Protein AF-A0A2G8SF67-F1 (afdb_monomer_lite)

Foldseek 3Di:
DDDDDDDDDDDPPPPDDDDPPPPPVPCLLDQDPVLVVLLVLCCPQEHLDDDPVRLVVSLVVSCVDPPSVVPDSVSSVVVSVVVVVVVVVVVVVVVVCVVPPPDPPPPPDDDDDDDDDDDDDDDDDDDDDDDDDDDDDDDPPPPDPPPPPPPPRDHDPVSVVVVSVVVVVVVVVVVVVVVVVD

pLDDT: mean 71.41, std 18.21, range [39.31, 96.56]

Sequence (182 aa):
MGHTSKTTRSASRKAGNGDAHSKTVSQAGFLPKEAYTILRTYCTQVTRHPSKAQFQELVGTIRRIPGCEGCQTKKLRAYFKERRKTEARARMAAEIKAKNRPKPVDIIGVAPTLPSSSQLSTLPAKPHPQSSQSPPLPTLRLHDPSPSRSNGVPTTFVDLSKWLKEVNARFTADLAYLEGLR

Structure (mmCIF, N/CA/C/O backbone):
data_AF-A0A2G8SF67-F1
#
_entry.id   AF-A0A2G8SF67-F1
#
loop_
_atom_site.group_PDB
_atom_site.id
_atom_site.type_symbol
_atom_site.label_atom_id
_atom_site.label_alt_id
_atom_site.label_comp_id
_atom_site.label_asym_id
_atom_site.label_entity_id
_atom_site.label_seq_id
_atom_site.pdbx_PDB_ins_code
_atom_site.Cartn_x
_atom_site.Cartn_y
_atom_site.Cartn_z
_atom_site.occupancy
_atom_site.B_iso_or_equiv
_atom_site.auth_seq_id
_atom_site.auth_comp_id
_atom_site.auth_asym_id
_atom_site.auth_atom_id
_atom_site.pdbx_PDB_model_num
ATOM 1 N N . MET A 1 1 ? 59.292 31.053 -8.915 1.00 42.62 1 MET A N 1
ATOM 2 C CA . MET A 1 1 ? 59.067 30.803 -7.474 1.00 42.62 1 MET A CA 1
ATOM 3 C C . MET A 1 1 ? 57.587 30.507 -7.284 1.00 42.62 1 MET A C 1
ATOM 5 O O . MET A 1 1 ? 56.784 31.410 -7.450 1.00 42.62 1 MET A O 1
ATOM 9 N N . GLY A 1 2 ? 57.212 29.240 -7.087 1.00 54.97 2 GLY A N 1
ATOM 10 C CA . GLY A 1 2 ? 55.812 28.810 -6.988 1.00 54.97 2 GLY A CA 1
ATOM 11 C C . GLY A 1 2 ? 55.582 28.097 -5.664 1.00 54.97 2 GLY A C 1
ATOM 12 O O . GLY A 1 2 ? 56.145 27.031 -5.435 1.00 54.97 2 GLY A O 1
ATOM 13 N N . HIS A 1 3 ? 54.798 28.705 -4.779 1.00 49.09 3 HIS A N 1
ATOM 14 C CA . HIS A 1 3 ? 54.491 28.152 -3.466 1.00 49.09 3 HIS A CA 1
ATOM 15 C C . HIS A 1 3 ? 53.310 27.181 -3.588 1.00 49.09 3 HIS A C 1
ATOM 17 O O . HIS A 1 3 ? 52.188 27.587 -3.881 1.00 49.09 3 HIS A O 1
ATOM 23 N N . THR A 1 4 ? 53.554 25.888 -3.369 1.00 63.44 4 THR A N 1
ATOM 24 C CA . THR A 1 4 ? 52.502 24.870 -3.248 1.00 63.44 4 THR A CA 1
ATOM 25 C C . THR A 1 4 ? 52.055 24.769 -1.791 1.00 63.44 4 THR A C 1
ATOM 27 O O . THR A 1 4 ? 52.784 24.241 -0.948 1.00 63.44 4 THR A O 1
ATOM 30 N N . SER A 1 5 ? 50.855 25.258 -1.485 1.00 66.25 5 SER A N 1
ATOM 31 C CA . SER A 1 5 ? 50.249 25.146 -0.155 1.00 66.25 5 SER A CA 1
ATOM 32 C C . SER A 1 5 ? 49.805 23.707 0.120 1.00 66.25 5 SER A C 1
ATOM 34 O O . SER A 1 5 ? 48.878 23.190 -0.501 1.00 66.25 5 SER A O 1
ATOM 36 N N . LYS A 1 6 ? 50.479 23.049 1.067 1.00 55.66 6 LYS A N 1
ATOM 37 C CA . LYS A 1 6 ? 50.125 21.727 1.604 1.00 55.66 6 LYS A CA 1
ATOM 38 C C . LYS A 1 6 ? 49.065 21.897 2.701 1.00 55.66 6 LYS A C 1
ATOM 40 O O . LYS A 1 6 ? 49.368 22.403 3.775 1.00 55.66 6 LYS A O 1
ATOM 45 N N . THR A 1 7 ? 47.835 21.448 2.453 1.00 60.44 7 THR A N 1
ATOM 46 C CA . THR A 1 7 ? 46.770 21.363 3.468 1.00 60.44 7 THR A CA 1
ATOM 47 C C . THR A 1 7 ? 46.775 19.975 4.110 1.00 60.44 7 THR A C 1
ATOM 49 O O . THR A 1 7 ? 46.308 18.999 3.526 1.00 60.44 7 THR A O 1
ATOM 52 N N . THR A 1 8 ? 47.294 19.875 5.330 1.00 63.84 8 THR A N 1
ATOM 53 C CA . THR A 1 8 ? 47.204 18.688 6.187 1.00 63.84 8 THR A CA 1
ATOM 54 C C . THR A 1 8 ? 45.856 18.677 6.916 1.00 63.84 8 THR A C 1
ATOM 56 O O . THR A 1 8 ? 45.596 19.492 7.796 1.00 63.84 8 THR A O 1
ATOM 59 N N . ARG A 1 9 ? 44.955 17.750 6.556 1.00 56.00 9 ARG A N 1
ATOM 60 C CA . ARG A 1 9 ? 43.719 17.498 7.321 1.00 56.00 9 ARG A CA 1
ATOM 61 C C . ARG A 1 9 ? 44.023 16.515 8.451 1.00 56.00 9 ARG A C 1
ATOM 63 O O . ARG A 1 9 ? 44.113 15.312 8.224 1.00 56.00 9 ARG A O 1
ATOM 70 N N . SER A 1 10 ? 44.169 17.041 9.664 1.00 63.94 10 SER A N 1
ATOM 71 C CA . SER A 1 10 ? 44.267 16.260 10.899 1.00 63.94 10 SER A CA 1
ATOM 72 C C . SER A 1 10 ? 42.986 15.461 11.144 1.00 63.94 10 SER A C 1
ATOM 74 O O . SER A 1 10 ? 41.908 16.019 11.351 1.00 63.94 10 SER A O 1
ATOM 76 N N . ALA A 1 11 ? 43.108 14.135 11.133 1.00 54.06 11 ALA A N 1
ATOM 77 C CA . ALA A 1 11 ? 42.056 13.212 11.532 1.00 54.06 11 ALA A CA 1
ATOM 78 C C . ALA A 1 11 ? 42.006 13.125 13.066 1.00 54.06 11 ALA A C 1
ATOM 80 O O . ALA A 1 11 ? 42.713 12.329 13.680 1.00 54.06 11 ALA A O 1
ATOM 81 N N . SER A 1 12 ? 41.163 13.948 13.692 1.00 65.62 12 SER A N 1
ATOM 82 C CA . SER A 1 12 ? 40.839 13.828 15.116 1.00 65.62 12 SER A CA 1
ATOM 83 C C . SER A 1 12 ? 39.859 12.668 15.312 1.00 65.62 12 SER A C 1
ATOM 85 O O . SER A 1 12 ? 38.657 12.788 15.071 1.00 65.62 12 SER A O 1
ATOM 87 N N . ARG A 1 13 ? 40.383 11.500 15.695 1.00 58.25 13 ARG A N 1
ATOM 88 C CA . ARG A 1 13 ? 39.574 10.357 16.132 1.00 58.25 13 ARG A CA 1
ATOM 89 C C . ARG A 1 13 ? 39.201 10.575 17.595 1.00 58.25 13 ARG A C 1
ATOM 91 O O . ARG A 1 13 ? 39.964 10.244 18.495 1.00 58.25 13 ARG A O 1
ATOM 98 N N . LYS A 1 14 ? 38.026 11.158 17.825 1.00 59.97 14 LYS A N 1
ATOM 99 C CA . LYS A 1 14 ? 37.421 11.252 19.155 1.00 59.97 14 LYS A CA 1
ATOM 100 C C . LYS A 1 14 ? 36.887 9.871 19.542 1.00 59.97 14 LYS A C 1
ATOM 102 O O . LYS A 1 14 ? 35.827 9.462 19.074 1.00 59.97 14 LYS A O 1
ATOM 107 N N . ALA A 1 15 ? 37.656 9.147 20.352 1.00 58.25 15 ALA A N 1
ATOM 108 C CA . ALA A 1 15 ? 37.200 7.958 21.060 1.00 58.25 15 ALA A CA 1
ATOM 109 C C . ALA A 1 15 ? 36.132 8.397 22.074 1.00 58.25 15 ALA A C 1
ATOM 111 O O . ALA A 1 15 ? 36.432 9.044 23.075 1.00 58.25 15 ALA A O 1
ATOM 112 N N . GLY A 1 16 ? 34.868 8.148 21.736 1.00 48.38 16 GLY A N 1
ATOM 113 C CA . GLY A 1 16 ? 33.720 8.418 22.589 1.00 48.38 16 GLY A CA 1
ATOM 114 C C . GLY A 1 16 ? 33.398 7.187 23.421 1.00 48.38 16 GLY A C 1
ATOM 115 O O . GLY A 1 16 ? 33.058 6.147 22.863 1.00 48.38 16 GLY A O 1
ATOM 116 N N . ASN A 1 17 ? 33.545 7.363 24.731 1.00 45.62 17 ASN A N 1
ATOM 117 C CA . ASN A 1 17 ? 33.181 6.479 25.830 1.00 45.62 17 ASN A CA 1
ATOM 118 C C . ASN A 1 17 ? 31.916 5.651 25.588 1.00 45.62 17 ASN A C 1
ATOM 120 O O . ASN A 1 17 ? 30.889 6.163 25.138 1.00 45.62 17 ASN A O 1
ATOM 124 N N . GLY A 1 18 ? 32.005 4.382 25.983 1.00 51.81 18 GLY A N 1
ATOM 125 C CA . GLY A 1 18 ? 30.862 3.520 26.201 1.00 51.81 18 GLY A CA 1
ATOM 126 C C . GLY A 1 18 ? 29.983 4.076 27.312 1.00 51.81 18 GLY A C 1
ATOM 127 O O . GLY A 1 18 ? 30.390 4.148 28.464 1.00 51.81 18 GLY A O 1
ATOM 128 N N . ASP A 1 19 ? 28.762 4.419 26.940 1.00 41.62 19 ASP A N 1
ATOM 129 C CA . ASP A 1 19 ? 27.653 4.526 27.866 1.00 41.62 19 ASP A CA 1
ATOM 130 C C . ASP A 1 19 ? 26.588 3.571 27.340 1.00 41.62 19 ASP A C 1
ATOM 132 O O . ASP A 1 19 ? 25.909 3.837 26.341 1.00 41.62 19 ASP A O 1
ATOM 136 N N . ALA A 1 20 ? 26.515 2.397 27.967 1.00 53.41 20 ALA A N 1
ATOM 137 C CA . ALA A 1 20 ? 25.493 1.389 27.738 1.00 53.41 20 ALA A CA 1
ATOM 138 C C . ALA A 1 20 ? 24.160 1.899 28.299 1.00 53.41 20 ALA A C 1
ATOM 140 O O . ALA A 1 20 ? 23.577 1.342 29.222 1.00 53.41 20 ALA A O 1
ATOM 141 N N . HIS A 1 21 ? 23.661 2.985 27.718 1.00 47.78 21 HIS A N 1
ATOM 142 C CA . HIS A 1 21 ? 22.260 3.319 27.803 1.00 47.78 21 HIS A CA 1
ATOM 143 C C . HIS A 1 21 ? 21.535 2.252 26.994 1.00 47.78 21 HIS A C 1
ATOM 145 O O . HIS A 1 21 ? 21.421 2.345 25.766 1.00 47.78 21 HIS A O 1
ATOM 151 N N . SER A 1 22 ? 21.056 1.226 27.696 1.00 47.53 22 SER A N 1
ATOM 152 C CA . SER A 1 22 ? 19.908 0.428 27.290 1.00 47.53 22 SER A CA 1
ATOM 153 C C . SER A 1 22 ? 18.772 1.404 27.021 1.00 47.53 22 SER A C 1
ATOM 155 O O . SER A 1 22 ? 17.949 1.688 27.886 1.00 47.53 22 SER A O 1
ATOM 157 N N . LYS A 1 23 ? 18.770 1.983 25.815 1.00 51.81 23 LYS A N 1
ATOM 158 C CA . LYS A 1 23 ? 17.620 2.655 25.241 1.00 51.81 23 LYS A CA 1
ATOM 159 C C . LYS A 1 23 ? 16.552 1.585 25.262 1.00 51.81 23 LYS A C 1
ATOM 161 O O . LYS A 1 23 ? 16.547 0.703 24.407 1.00 51.81 23 LYS A O 1
ATOM 166 N N . THR A 1 24 ? 15.688 1.641 26.267 1.00 46.25 24 THR A N 1
ATOM 167 C CA . THR A 1 24 ? 14.325 1.154 26.179 1.00 46.25 24 THR A CA 1
ATOM 168 C C . THR A 1 24 ? 13.816 1.715 24.867 1.00 46.25 24 THR A C 1
ATOM 170 O O . THR A 1 24 ? 13.508 2.900 24.755 1.00 46.25 24 THR A O 1
ATOM 173 N N . VAL A 1 25 ? 13.901 0.890 23.819 1.00 51.84 25 VAL A N 1
ATOM 174 C CA . VAL A 1 25 ? 13.415 1.196 22.483 1.00 51.84 25 VAL A CA 1
ATOM 175 C C . VAL A 1 25 ? 11.938 1.404 22.703 1.00 51.84 25 VAL A C 1
ATOM 177 O O . VAL A 1 25 ? 11.175 0.446 22.800 1.00 51.84 25 VAL A O 1
ATOM 180 N N . SER A 1 26 ? 11.556 2.658 22.921 1.00 46.88 26 SER A N 1
ATOM 181 C CA . SER A 1 26 ? 10.184 3.020 23.182 1.00 46.88 26 SER A CA 1
ATOM 182 C C . SER A 1 26 ? 9.416 2.497 21.978 1.00 46.88 26 SER A C 1
ATOM 184 O O . SER A 1 26 ? 9.645 2.936 20.846 1.00 46.88 26 SER A O 1
ATOM 186 N N . GLN A 1 27 ? 8.550 1.507 22.204 1.00 53.72 27 GLN A N 1
ATOM 187 C CA . GLN A 1 27 ? 7.745 0.859 21.164 1.00 53.72 27 GLN A CA 1
ATOM 188 C C . GLN A 1 27 ? 6.930 1.864 20.327 1.00 53.72 27 GLN A C 1
ATOM 190 O O . GLN A 1 27 ? 6.468 1.518 19.247 1.00 53.72 27 GLN A O 1
ATOM 195 N N . ALA A 1 28 ? 6.855 3.131 20.753 1.00 56.06 28 ALA A N 1
ATOM 196 C CA . ALA A 1 28 ? 6.335 4.303 20.044 1.00 56.06 28 ALA A CA 1
ATOM 197 C C . ALA A 1 28 ? 6.824 4.487 18.582 1.00 56.06 28 ALA A C 1
ATOM 199 O O . ALA A 1 28 ? 6.257 5.280 17.813 1.00 56.06 28 ALA A O 1
ATOM 200 N N . GLY A 1 29 ? 7.877 3.778 18.167 1.00 69.06 29 GLY A N 1
ATOM 201 C CA . GLY A 1 29 ? 8.361 3.768 16.787 1.00 69.06 29 GLY A CA 1
ATOM 202 C C . GLY A 1 29 ? 7.638 2.796 15.847 1.00 69.06 29 GLY A C 1
ATOM 203 O O . GLY A 1 29 ? 7.518 3.098 14.657 1.00 69.06 29 GLY A O 1
ATOM 204 N N . PHE A 1 30 ? 7.154 1.658 16.348 1.00 81.50 30 PHE A N 1
ATOM 205 C CA . PHE A 1 30 ? 6.701 0.553 15.506 1.00 81.50 30 PHE A CA 1
ATOM 206 C C . PHE A 1 30 ? 5.186 0.567 15.330 1.00 81.50 30 PHE A C 1
ATOM 208 O O . PHE A 1 30 ? 4.434 0.668 16.290 1.00 81.50 30 PHE A O 1
ATOM 215 N N . LEU A 1 31 ? 4.739 0.468 14.076 1.00 87.75 31 LEU A N 1
ATOM 216 C CA . LEU A 1 31 ? 3.330 0.232 13.791 1.00 87.75 31 LEU A CA 1
ATOM 217 C C . LEU A 1 31 ? 2.965 -1.220 14.169 1.00 87.75 31 LEU A C 1
ATOM 219 O O . LEU A 1 31 ? 3.788 -2.120 13.980 1.00 87.75 31 LEU A O 1
ATOM 223 N N . PRO A 1 32 ? 1.742 -1.481 14.650 1.00 90.69 32 PRO A N 1
ATOM 224 C CA . PRO A 1 32 ? 1.190 -2.820 14.791 1.00 90.69 32 PRO A CA 1
ATOM 225 C C . PRO A 1 32 ? 1.248 -3.607 13.477 1.00 90.69 32 PRO A C 1
ATOM 227 O O . PRO A 1 32 ? 1.235 -3.051 12.372 1.00 90.69 32 PRO A O 1
ATOM 230 N N . LYS A 1 33 ? 1.262 -4.937 13.596 1.00 92.19 33 LYS A N 1
ATOM 231 C CA . LYS A 1 33 ? 1.303 -5.867 12.455 1.00 92.19 33 LYS A CA 1
ATOM 232 C C . LYS A 1 33 ? 0.152 -5.635 11.465 1.00 92.19 33 LYS A C 1
ATOM 234 O O . LYS A 1 33 ? 0.349 -5.741 10.253 1.00 92.19 33 LYS A O 1
ATOM 239 N N . GLU A 1 34 ? -1.025 -5.278 11.964 1.00 92.25 34 GLU A N 1
ATOM 240 C CA . GLU A 1 34 ? -2.210 -4.988 11.150 1.00 92.25 34 GLU A CA 1
ATOM 241 C C . GLU A 1 34 ? -1.996 -3.778 10.239 1.00 92.25 34 GLU A C 1
ATOM 243 O O . GLU A 1 34 ? -2.204 -3.863 9.028 1.00 92.25 34 GLU A O 1
ATOM 248 N N . ALA A 1 35 ? -1.456 -2.685 10.781 1.00 95.12 35 ALA A N 1
ATOM 249 C CA . ALA A 1 35 ? -1.133 -1.495 10.002 1.00 95.12 35 ALA A CA 1
ATOM 250 C C . ALA A 1 35 ? -0.116 -1.808 8.892 1.00 95.12 35 ALA A C 1
ATOM 252 O O . ALA A 1 35 ? -0.279 -1.369 7.753 1.00 95.12 35 ALA A O 1
ATOM 253 N N . TYR A 1 36 ? 0.901 -2.629 9.179 1.00 94.44 36 TYR A N 1
ATOM 254 C CA . TYR A 1 36 ? 1.835 -3.090 8.148 1.00 94.44 36 TYR A CA 1
ATOM 255 C C . TYR A 1 36 ? 1.179 -3.968 7.082 1.00 94.44 36 TYR A C 1
ATOM 257 O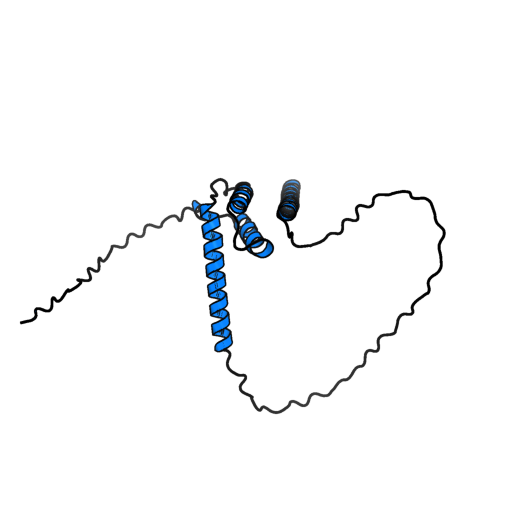 O . TYR A 1 36 ? 1.592 -3.916 5.922 1.00 94.44 36 TYR A O 1
ATOM 265 N N . THR A 1 37 ? 0.167 -4.752 7.450 1.00 94.81 37 THR A N 1
ATOM 266 C CA . THR A 1 37 ? -0.593 -5.584 6.511 1.00 94.81 37 THR A CA 1
ATOM 267 C C . THR A 1 37 ? -1.376 -4.703 5.543 1.00 94.81 37 THR A C 1
ATOM 269 O O . THR A 1 37 ? -1.226 -4.868 4.335 1.00 94.81 37 THR A O 1
ATOM 272 N N . ILE A 1 38 ? -2.091 -3.689 6.044 1.00 94.94 38 ILE A N 1
ATOM 273 C CA . ILE A 1 38 ? -2.794 -2.704 5.205 1.00 94.94 38 ILE A CA 1
ATOM 274 C C . ILE A 1 38 ? -1.813 -1.995 4.265 1.00 94.94 38 ILE A C 1
ATOM 276 O O . ILE A 1 38 ? -2.045 -1.926 3.058 1.00 94.94 38 ILE A O 1
ATOM 280 N N . LEU A 1 39 ? -0.685 -1.509 4.795 1.00 95.81 39 LEU A N 1
ATOM 281 C CA . LEU A 1 39 ? 0.327 -0.810 4.001 1.00 95.81 39 LEU A CA 1
ATOM 282 C C . LEU A 1 39 ? 0.930 -1.693 2.904 1.00 95.81 39 LEU A C 1
ATOM 284 O O . LEU A 1 39 ? 1.124 -1.232 1.776 1.00 95.81 39 LEU A O 1
ATOM 288 N N . ARG A 1 40 ? 1.216 -2.961 3.219 1.00 95.00 40 ARG A N 1
ATOM 289 C CA . ARG A 1 40 ? 1.745 -3.928 2.255 1.00 95.00 40 ARG A CA 1
ATOM 290 C C . ARG A 1 40 ? 0.722 -4.208 1.161 1.00 95.00 40 ARG A C 1
ATOM 292 O O . ARG A 1 40 ? 1.078 -4.089 -0.008 1.00 95.00 40 ARG A O 1
ATOM 299 N N . THR A 1 41 ? -0.516 -4.529 1.536 1.00 93.31 41 THR A N 1
ATOM 300 C CA . THR A 1 41 ? -1.610 -4.821 0.602 1.00 93.31 41 THR A CA 1
ATOM 301 C C . THR A 1 41 ? -1.849 -3.644 -0.333 1.00 93.31 41 THR A C 1
ATOM 303 O O . THR A 1 41 ? -1.855 -3.828 -1.549 1.00 93.31 41 THR A O 1
ATOM 306 N N . TYR A 1 42 ? -1.923 -2.424 0.206 1.00 94.56 42 TYR A N 1
ATOM 307 C CA . TYR A 1 42 ? -2.081 -1.207 -0.588 1.00 94.56 42 TYR A CA 1
ATOM 308 C C . TYR A 1 42 ? -0.933 -1.017 -1.589 1.00 94.56 42 TYR A C 1
ATOM 310 O O . TYR A 1 42 ? -1.163 -0.742 -2.766 1.00 94.56 42 TYR A O 1
ATOM 318 N N . CYS A 1 43 ? 0.314 -1.205 -1.145 1.00 93.56 43 CYS A N 1
ATOM 319 C CA . CYS A 1 43 ? 1.492 -1.085 -2.004 1.00 93.56 43 CYS A CA 1
ATOM 320 C C . CYS A 1 43 ? 1.484 -2.104 -3.156 1.00 93.56 43 CYS A C 1
ATOM 322 O O . CYS A 1 43 ? 1.903 -1.783 -4.269 1.00 93.56 43 CYS A O 1
ATOM 324 N N . THR A 1 44 ? 1.017 -3.329 -2.896 1.00 90.62 44 THR A N 1
ATOM 325 C CA . THR A 1 44 ? 0.998 -4.412 -3.888 1.00 90.62 44 THR A CA 1
ATOM 326 C C . THR A 1 44 ? -0.199 -4.372 -4.829 1.00 90.62 44 THR A C 1
ATOM 328 O O . THR A 1 44 ? -0.033 -4.709 -5.995 1.00 90.62 44 THR A O 1
ATOM 331 N N . GLN A 1 45 ? -1.379 -3.992 -4.337 1.00 91.12 45 GLN A N 1
ATOM 332 C CA . GLN A 1 45 ? -2.634 -4.094 -5.089 1.00 91.12 45 GLN A CA 1
ATOM 333 C C . GLN A 1 45 ? -3.072 -2.765 -5.707 1.00 91.12 45 GLN A C 1
ATOM 335 O O . GLN A 1 45 ? -3.704 -2.775 -6.753 1.00 91.12 45 GLN A O 1
ATOM 340 N N . VAL A 1 46 ? -2.734 -1.631 -5.082 1.00 92.75 46 VAL A N 1
ATOM 341 C CA . VAL A 1 46 ? -3.250 -0.316 -5.489 1.00 92.75 46 VAL A CA 1
ATOM 342 C C . VAL A 1 46 ? -2.166 0.506 -6.170 1.00 92.75 46 VAL A C 1
ATOM 344 O O . VAL A 1 46 ? -2.217 0.754 -7.369 1.00 92.75 46 VAL A O 1
ATOM 347 N N . THR A 1 47 ? -1.167 0.965 -5.411 1.00 94.00 47 THR A N 1
ATOM 348 C CA . THR A 1 47 ? -0.070 1.762 -5.969 1.00 94.00 47 THR A CA 1
ATOM 349 C C . THR A 1 47 ? 1.143 1.798 -5.051 1.00 94.00 47 THR A C 1
ATOM 351 O O . THR A 1 47 ? 1.040 1.921 -3.829 1.00 94.00 47 THR A O 1
ATOM 354 N N . ARG A 1 48 ? 2.330 1.781 -5.666 1.00 94.19 48 ARG A N 1
ATOM 355 C CA . ARG A 1 48 ? 3.614 2.005 -4.982 1.00 94.19 48 ARG A CA 1
ATOM 356 C C . ARG A 1 48 ? 3.922 3.489 -4.766 1.00 94.19 48 ARG A C 1
ATOM 358 O O . ARG A 1 48 ? 4.830 3.825 -4.003 1.00 94.19 48 ARG A O 1
ATOM 365 N N . HIS A 1 49 ? 3.194 4.374 -5.448 1.00 96.00 49 HIS A N 1
ATOM 366 C CA . HIS A 1 49 ? 3.376 5.825 -5.418 1.00 96.00 49 HIS A CA 1
ATOM 367 C C . HIS A 1 49 ? 2.066 6.524 -5.025 1.00 96.00 49 HIS A C 1
ATOM 369 O O . HIS A 1 49 ? 1.456 7.184 -5.866 1.00 96.00 49 HIS A O 1
ATOM 375 N N . PRO A 1 50 ? 1.615 6.383 -3.763 1.00 94.69 50 PRO A N 1
ATOM 376 C CA . PRO A 1 50 ? 0.386 7.027 -3.335 1.00 94.69 50 PRO A CA 1
ATOM 377 C C . PRO A 1 50 ? 0.449 8.554 -3.468 1.00 94.69 50 PRO A C 1
ATOM 379 O O . PRO A 1 50 ? 1.470 9.184 -3.167 1.00 94.69 50 PRO A O 1
ATOM 382 N N . SER A 1 51 ? -0.665 9.153 -3.883 1.00 96.56 51 SER A N 1
ATOM 383 C CA . SER A 1 51 ? -0.851 10.604 -3.929 1.00 96.56 51 SER A CA 1
ATOM 384 C C . SER A 1 51 ? -0.995 11.201 -2.521 1.00 96.56 51 SER A C 1
ATOM 386 O O . SER A 1 51 ? -1.174 10.492 -1.527 1.00 96.56 51 SER A O 1
ATOM 388 N N . LYS A 1 52 ? -0.930 12.537 -2.399 1.00 95.81 52 LYS A N 1
ATOM 389 C CA . LYS A 1 52 ? -1.124 13.220 -1.104 1.00 95.81 52 LYS A CA 1
ATOM 390 C C . LYS A 1 52 ? -2.493 12.897 -0.488 1.00 95.81 52 LYS A C 1
ATOM 392 O O . LYS A 1 52 ? -2.543 12.704 0.722 1.00 95.81 52 LYS A O 1
ATOM 397 N N . ALA A 1 53 ? -3.548 12.827 -1.302 1.00 94.50 53 ALA A N 1
ATOM 398 C CA . ALA A 1 53 ? -4.901 12.487 -0.857 1.00 94.50 53 ALA A CA 1
ATOM 399 C C . ALA A 1 53 ? -4.975 11.038 -0.353 1.00 94.50 53 ALA A C 1
ATOM 401 O O . ALA A 1 53 ? -5.359 10.808 0.789 1.00 94.50 53 ALA A O 1
ATOM 402 N N . GLN A 1 54 ? -4.443 10.091 -1.131 1.00 93.56 54 GLN A N 1
ATOM 403 C CA . GLN A 1 54 ? -4.391 8.673 -0.757 1.00 93.56 54 GLN A CA 1
ATOM 404 C C . GLN A 1 54 ? -3.630 8.437 0.552 1.00 93.56 54 GLN A C 1
ATOM 406 O O . GLN A 1 54 ? -4.014 7.606 1.371 1.00 93.56 54 GLN A O 1
ATOM 411 N N . PHE A 1 55 ? -2.555 9.194 0.793 1.00 96.44 55 PHE A N 1
ATOM 412 C CA . PHE A 1 55 ? -1.856 9.137 2.073 1.00 96.44 55 PHE A CA 1
ATOM 413 C C . PHE A 1 55 ? -2.731 9.573 3.253 1.00 96.44 55 PHE A C 1
ATOM 415 O O . PHE A 1 55 ? -2.624 8.966 4.315 1.00 96.44 55 PHE A O 1
ATOM 422 N N . GLN A 1 56 ? -3.554 10.614 3.100 1.00 95.38 56 GLN A N 1
ATOM 423 C CA . GLN A 1 56 ? -4.443 11.068 4.175 1.00 95.38 56 GLN A CA 1
ATOM 424 C C . GLN A 1 56 ? -5.501 10.010 4.494 1.00 95.38 56 GLN A C 1
ATOM 426 O O . GLN A 1 56 ? -5.742 9.716 5.662 1.00 95.38 56 GLN A O 1
ATOM 431 N N . GLU A 1 57 ? -6.059 9.372 3.469 1.00 93.81 57 GLU A N 1
ATOM 432 C CA . GLU A 1 57 ? -7.039 8.292 3.627 1.00 93.81 57 GLU A CA 1
ATOM 433 C C . GLU A 1 57 ? -6.431 7.055 4.303 1.00 93.81 57 GLU A C 1
ATOM 435 O O . GLU A 1 57 ? -7.007 6.501 5.243 1.00 93.81 57 GLU A O 1
ATOM 440 N N . LEU A 1 58 ? -5.224 6.656 3.890 1.00 95.25 58 LEU A N 1
ATOM 441 C CA . LEU A 1 58 ? -4.470 5.574 4.528 1.00 95.25 58 LEU A CA 1
ATOM 442 C C . LEU A 1 58 ? -4.162 5.875 5.998 1.00 95.25 58 LEU A C 1
ATOM 444 O O . LEU A 1 58 ? -4.293 4.989 6.839 1.00 95.25 58 LEU A O 1
ATOM 448 N N . VAL A 1 59 ? -3.773 7.112 6.325 1.00 96.25 59 VAL A N 1
ATOM 449 C CA . VAL A 1 59 ? -3.572 7.529 7.721 1.00 96.25 59 VAL A CA 1
ATOM 450 C C . VAL A 1 59 ? -4.879 7.441 8.495 1.00 96.25 59 VAL A C 1
ATOM 452 O O . VAL A 1 59 ? -4.880 6.881 9.585 1.00 96.25 59 VAL A O 1
ATOM 455 N N . GLY A 1 60 ? -5.983 7.943 7.938 1.00 94.88 60 GLY A N 1
ATOM 456 C CA . GLY A 1 60 ? -7.301 7.853 8.565 1.00 94.88 60 GLY A CA 1
ATOM 457 C C . GLY A 1 60 ? -7.721 6.409 8.838 1.00 94.88 60 GLY A C 1
ATOM 458 O O . GLY A 1 60 ? -8.262 6.121 9.900 1.00 94.88 60 GLY A O 1
ATOM 459 N N . THR A 1 61 ? -7.403 5.493 7.923 1.00 93.38 61 THR A N 1
ATOM 460 C CA . THR A 1 61 ? -7.666 4.056 8.087 1.00 93.38 61 THR A CA 1
ATOM 461 C C . THR A 1 61 ? -6.794 3.454 9.186 1.00 93.38 61 THR A C 1
ATOM 463 O O . THR A 1 61 ? -7.304 2.792 10.082 1.00 93.38 61 THR A O 1
ATOM 466 N N . ILE A 1 62 ? -5.487 3.723 9.164 1.00 94.88 62 ILE A N 1
ATOM 467 C CA . ILE A 1 62 ? -4.539 3.168 10.139 1.00 94.88 62 ILE A CA 1
ATOM 468 C C . ILE A 1 62 ? -4.795 3.717 11.544 1.00 94.88 62 ILE A C 1
ATOM 470 O O . ILE A 1 62 ? -4.668 2.972 12.503 1.00 94.88 62 ILE A O 1
ATOM 474 N N . ARG A 1 63 ? -5.211 4.979 11.686 1.00 95.25 63 ARG A N 1
ATOM 475 C CA . ARG A 1 63 ? -5.547 5.584 12.988 1.00 95.25 63 ARG A CA 1
ATOM 476 C C . ARG A 1 63 ? -6.715 4.918 13.711 1.00 95.25 63 ARG A C 1
ATOM 478 O O . ARG A 1 63 ? -6.860 5.143 14.903 1.00 95.25 63 ARG A O 1
ATOM 485 N N . ARG A 1 64 ? -7.540 4.136 13.009 1.00 93.12 64 ARG A N 1
ATOM 486 C CA . ARG A 1 64 ? -8.634 3.363 13.618 1.00 93.12 64 ARG A CA 1
ATOM 487 C C . ARG A 1 64 ? -8.151 2.080 14.293 1.00 93.12 64 ARG A C 1
ATOM 489 O O . ARG A 1 64 ? -8.924 1.468 15.016 1.00 93.12 64 ARG A O 1
ATOM 496 N N . ILE A 1 65 ? -6.910 1.667 14.042 1.00 91.31 65 ILE A N 1
ATOM 497 C CA . ILE A 1 65 ? -6.306 0.497 14.678 1.00 91.31 65 ILE A CA 1
ATOM 498 C C . ILE A 1 65 ? -5.835 0.901 16.084 1.00 91.31 65 ILE A C 1
ATOM 500 O O . ILE A 1 65 ? -5.133 1.913 16.198 1.00 91.31 65 ILE A O 1
ATOM 504 N N . PRO A 1 66 ? -6.154 0.124 17.135 1.00 88.56 66 PRO A N 1
ATOM 505 C CA . PRO A 1 66 ? -5.662 0.381 18.486 1.00 88.56 66 PRO A CA 1
ATOM 506 C C . PRO A 1 66 ? -4.131 0.514 18.527 1.00 88.56 66 PRO A C 1
ATOM 508 O O . PRO A 1 66 ? -3.403 -0.337 18.008 1.00 88.56 66 PRO A O 1
ATOM 511 N N . GLY A 1 67 ? -3.629 1.605 19.112 1.00 88.31 67 GLY A N 1
ATOM 512 C CA . GLY A 1 67 ? -2.194 1.904 19.194 1.00 88.31 67 GLY A CA 1
ATOM 513 C C . GLY A 1 67 ? -1.603 2.603 17.959 1.00 88.31 67 GLY A C 1
ATOM 514 O O . GLY A 1 67 ? -0.384 2.771 17.862 1.00 88.31 67 GLY A O 1
ATOM 515 N N . CYS A 1 68 ? -2.437 3.010 16.994 1.00 91.56 68 CYS A N 1
ATOM 516 C CA . CYS A 1 68 ? -2.041 3.774 15.804 1.00 91.56 68 CYS A CA 1
ATOM 517 C C . CYS A 1 68 ? -2.585 5.208 15.753 1.00 91.56 68 CYS A C 1
ATOM 519 O O . CYS A 1 68 ? -2.462 5.873 14.721 1.00 91.56 68 CYS A O 1
ATOM 521 N N . GLU A 1 69 ? -3.164 5.723 16.829 1.00 91.69 69 GLU A N 1
ATOM 522 C CA . GLU A 1 69 ? -3.857 7.016 16.878 1.00 91.69 69 GLU A CA 1
ATOM 523 C C . GLU A 1 69 ? -2.904 8.167 16.498 1.00 91.69 69 GLU A C 1
ATOM 525 O O . GLU A 1 69 ? -3.251 9.084 15.749 1.00 91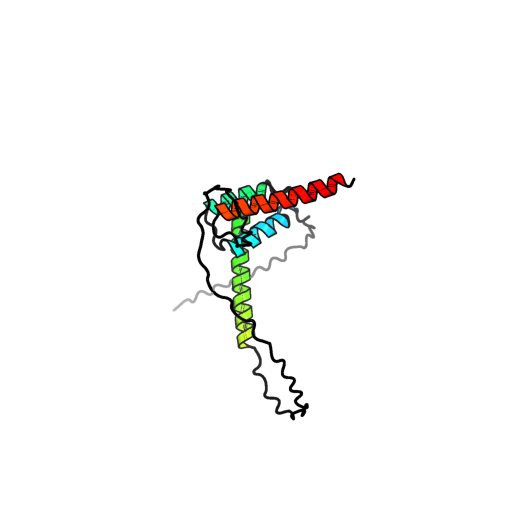.69 69 GLU A O 1
ATOM 530 N N . GLY A 1 70 ? -1.639 8.056 16.920 1.00 90.25 70 GLY A N 1
ATOM 531 C CA . GLY A 1 70 ? -0.553 8.985 16.591 1.00 90.25 70 GLY A CA 1
ATOM 532 C C . GLY A 1 70 ? 0.076 8.786 15.206 1.00 90.25 70 GLY A C 1
ATOM 533 O O . GLY A 1 70 ? 1.131 9.359 14.915 1.00 90.25 70 GLY A O 1
ATOM 534 N N . CYS A 1 71 ? -0.506 7.955 14.337 1.00 92.25 71 CYS A N 1
ATOM 535 C CA . CYS A 1 71 ? 0.043 7.720 13.009 1.00 92.25 71 CYS A CA 1
ATOM 536 C C . CYS A 1 71 ? -0.015 9.002 12.160 1.00 92.25 71 CYS A C 1
ATOM 538 O O . CYS A 1 71 ? -1.021 9.715 12.112 1.00 92.25 71 CYS A O 1
ATOM 540 N N . GLN A 1 72 ? 1.092 9.315 11.487 1.00 94.12 72 GLN A N 1
ATOM 541 C CA . GLN A 1 72 ? 1.235 10.508 10.656 1.00 94.12 72 GLN A CA 1
ATOM 542 C C . GLN A 1 72 ? 1.617 10.132 9.229 1.00 94.12 72 GLN A C 1
ATOM 544 O O . GLN A 1 72 ? 2.382 9.193 8.996 1.00 94.12 72 GLN A O 1
ATOM 549 N N . THR A 1 73 ? 1.213 10.969 8.276 1.00 94.38 73 THR A N 1
ATOM 550 C CA . THR A 1 73 ? 1.569 10.843 6.856 1.00 94.38 73 THR A CA 1
ATOM 551 C C . THR A 1 73 ? 3.078 10.716 6.632 1.00 94.38 73 THR A C 1
ATOM 553 O O . THR A 1 73 ? 3.517 10.005 5.729 1.00 94.38 73 THR A O 1
ATOM 556 N N . LYS A 1 74 ? 3.898 11.364 7.471 1.00 93.75 74 LYS A N 1
ATOM 557 C CA . LYS A 1 74 ? 5.364 11.267 7.413 1.00 93.75 74 LYS A CA 1
ATOM 558 C C . LYS A 1 74 ? 5.862 9.830 7.630 1.00 93.75 74 LYS A C 1
ATOM 560 O O . LYS A 1 74 ? 6.731 9.389 6.879 1.00 93.75 74 LYS A O 1
ATOM 565 N N . LYS A 1 75 ? 5.286 9.090 8.590 1.00 91.75 75 LYS A N 1
ATOM 566 C CA . LYS A 1 75 ? 5.634 7.680 8.855 1.00 91.75 75 LYS A CA 1
ATOM 567 C C . LYS A 1 75 ? 5.277 6.795 7.656 1.00 91.75 75 LYS A C 1
ATOM 569 O O . LYS A 1 75 ? 6.111 6.015 7.205 1.00 91.75 75 LYS A O 1
ATOM 574 N N . LEU A 1 76 ? 4.096 6.985 7.063 1.00 94.81 76 LEU A N 1
ATOM 575 C CA . LEU A 1 76 ? 3.693 6.242 5.862 1.00 94.81 76 LEU A CA 1
ATOM 576 C C . LEU A 1 76 ? 4.594 6.549 4.664 1.00 94.81 76 LEU A C 1
ATOM 578 O O . LEU A 1 76 ? 5.050 5.638 3.980 1.00 94.81 76 LEU A O 1
ATOM 582 N N . ARG A 1 77 ? 4.912 7.823 4.414 1.00 95.31 77 ARG A N 1
ATOM 583 C CA . ARG A 1 77 ? 5.836 8.204 3.332 1.00 95.31 77 ARG A CA 1
ATOM 584 C C . ARG A 1 77 ? 7.200 7.541 3.494 1.00 95.31 77 ARG A C 1
ATOM 586 O O . ARG A 1 77 ? 7.762 7.078 2.501 1.00 95.31 77 ARG A O 1
ATOM 593 N N . ALA A 1 78 ? 7.713 7.480 4.724 1.00 94.31 78 ALA A N 1
ATOM 594 C CA . ALA A 1 78 ? 8.949 6.769 5.029 1.00 94.31 78 ALA A CA 1
ATOM 595 C C . ALA A 1 78 ? 8.824 5.271 4.707 1.00 94.31 78 ALA A C 1
ATOM 597 O O . ALA A 1 78 ? 9.679 4.746 3.998 1.00 94.31 78 ALA A O 1
ATOM 598 N N . TYR A 1 79 ? 7.724 4.622 5.107 1.00 94.88 79 TYR A N 1
ATOM 599 C CA . TYR A 1 79 ? 7.448 3.224 4.764 1.00 94.88 79 TYR A CA 1
ATOM 600 C C . TYR A 1 79 ? 7.473 2.973 3.247 1.00 94.88 79 TYR A C 1
ATOM 602 O O . TYR A 1 79 ? 8.240 2.135 2.780 1.00 94.88 79 TYR A O 1
ATOM 610 N N . PHE A 1 80 ? 6.706 3.726 2.450 1.00 96.19 80 PHE A N 1
ATOM 611 C CA . PHE A 1 80 ? 6.665 3.533 0.990 1.00 96.19 80 PHE A CA 1
ATOM 612 C C . PHE A 1 80 ? 8.000 3.873 0.312 1.00 96.19 80 PHE A C 1
ATOM 614 O O . PHE A 1 80 ? 8.344 3.310 -0.729 1.00 96.19 80 PHE A O 1
ATOM 621 N N . LYS A 1 81 ? 8.779 4.805 0.873 1.00 95.62 81 LYS A N 1
ATOM 622 C CA . LYS A 1 81 ? 10.135 5.104 0.396 1.00 95.62 81 LYS A CA 1
ATOM 623 C C . LYS A 1 81 ? 11.081 3.933 0.659 1.00 95.62 81 LYS A C 1
ATOM 625 O O . LYS A 1 81 ? 11.753 3.497 -0.272 1.00 95.62 81 LYS A O 1
ATOM 630 N N . GLU A 1 82 ? 11.115 3.415 1.882 1.00 93.62 82 GLU A N 1
ATOM 631 C CA . GLU A 1 82 ? 11.966 2.275 2.232 1.00 93.62 82 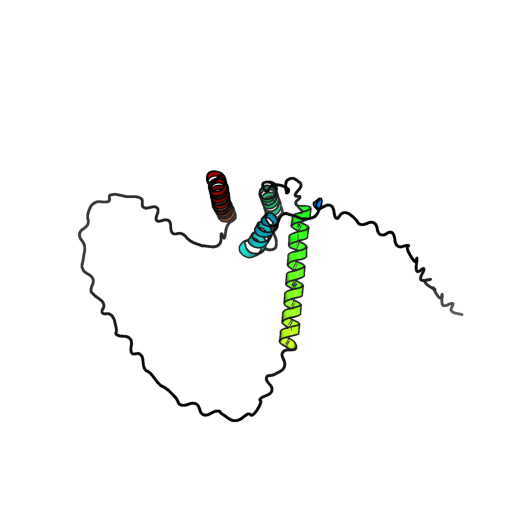GLU A CA 1
ATOM 632 C C . GLU A 1 82 ? 11.549 1.013 1.481 1.00 93.62 82 GLU A C 1
ATOM 634 O O . GLU A 1 82 ? 12.399 0.341 0.906 1.00 93.62 82 GLU A O 1
ATOM 639 N N . ARG A 1 83 ? 10.246 0.750 1.347 1.00 93.56 83 ARG A N 1
ATOM 640 C CA . ARG A 1 83 ? 9.746 -0.401 0.590 1.00 93.56 83 ARG A CA 1
ATOM 641 C C . ARG A 1 83 ? 10.240 -0.405 -0.857 1.00 93.56 83 ARG A C 1
ATOM 643 O O . ARG A 1 83 ? 10.757 -1.418 -1.321 1.00 93.56 83 ARG A O 1
ATOM 650 N N . ARG A 1 84 ? 10.155 0.738 -1.545 1.00 94.94 84 ARG A N 1
ATOM 651 C CA . ARG A 1 84 ? 10.666 0.888 -2.917 1.00 94.94 84 ARG A CA 1
ATOM 652 C C . ARG A 1 84 ? 12.178 0.684 -2.998 1.00 94.94 84 ARG A C 1
ATOM 654 O O . ARG A 1 84 ? 12.647 0.042 -3.933 1.00 94.94 84 ARG A O 1
ATOM 661 N N . LYS A 1 85 ? 12.944 1.176 -2.016 1.00 94.00 85 LYS A N 1
ATOM 662 C CA . LYS A 1 85 ? 14.394 0.928 -1.950 1.00 94.00 85 LYS A CA 1
ATOM 663 C C . LYS A 1 85 ? 14.707 -0.554 -1.773 1.00 94.00 85 LYS A C 1
ATOM 665 O O . LYS A 1 85 ? 15.575 -1.070 -2.470 1.00 94.00 85 LYS A O 1
ATOM 670 N N . THR A 1 86 ? 14.017 -1.238 -0.863 1.00 91.94 86 THR A N 1
ATOM 671 C CA . THR A 1 86 ? 14.208 -2.673 -0.625 1.00 91.94 86 THR A CA 1
ATOM 672 C C . THR A 1 86 ? 13.902 -3.482 -1.880 1.00 91.94 86 THR A C 1
ATOM 674 O O . THR A 1 86 ? 14.676 -4.361 -2.240 1.00 91.94 86 THR A O 1
ATOM 677 N N . GLU A 1 87 ? 12.824 -3.154 -2.591 1.00 89.94 87 GLU A N 1
ATOM 678 C CA . GLU A 1 87 ? 12.476 -3.817 -3.852 1.00 89.94 87 GLU A CA 1
ATOM 679 C C . GLU A 1 87 ? 13.501 -3.547 -4.959 1.00 89.94 87 GLU A C 1
ATOM 681 O O . GLU A 1 87 ? 13.876 -4.471 -5.677 1.00 89.94 87 GLU A O 1
ATOM 686 N N . ALA A 1 88 ? 14.000 -2.313 -5.079 1.00 90.31 88 ALA A N 1
ATOM 687 C CA . ALA A 1 88 ? 15.060 -1.983 -6.031 1.00 90.31 88 ALA A CA 1
ATOM 688 C C . ALA A 1 88 ? 16.346 -2.777 -5.744 1.00 90.31 88 ALA A C 1
ATOM 690 O O . ALA A 1 88 ? 16.930 -3.360 -6.655 1.00 90.31 88 ALA A O 1
ATOM 691 N N . ARG A 1 89 ? 16.741 -2.878 -4.468 1.00 90.44 89 ARG A N 1
ATOM 692 C CA . ARG A 1 89 ? 17.887 -3.698 -4.043 1.00 90.44 89 ARG A CA 1
ATOM 693 C C . ARG A 1 89 ? 17.668 -5.179 -4.334 1.00 90.44 89 ARG A C 1
ATOM 695 O O . ARG A 1 89 ? 18.574 -5.830 -4.836 1.00 90.44 89 ARG A O 1
ATOM 702 N N . ALA A 1 90 ? 16.475 -5.702 -4.056 1.00 88.38 90 ALA A N 1
ATOM 703 C CA . ALA A 1 90 ? 16.140 -7.095 -4.337 1.00 88.38 90 ALA A CA 1
ATOM 704 C C . ALA A 1 90 ? 16.201 -7.407 -5.842 1.00 88.38 90 ALA A C 1
ATOM 706 O O . ALA A 1 90 ? 16.686 -8.469 -6.222 1.00 88.38 90 ALA A O 1
ATOM 707 N N . ARG A 1 91 ? 15.772 -6.472 -6.700 1.00 88.56 91 ARG A N 1
ATOM 708 C CA . ARG A 1 91 ? 15.888 -6.604 -8.161 1.00 88.56 91 ARG A CA 1
ATOM 709 C C . ARG A 1 91 ? 17.341 -6.642 -8.623 1.00 88.56 91 ARG A C 1
ATOM 711 O O . ARG A 1 91 ? 17.705 -7.562 -9.343 1.00 88.56 91 ARG A O 1
ATOM 718 N N . MET A 1 92 ? 18.174 -5.714 -8.151 1.00 86.44 92 MET A N 1
ATOM 719 C CA . MET A 1 92 ? 19.607 -5.720 -8.473 1.00 86.44 92 MET A CA 1
ATOM 720 C C . MET A 1 92 ? 20.297 -6.997 -7.978 1.00 86.44 92 MET A C 1
ATOM 722 O O . MET A 1 92 ? 21.093 -7.596 -8.693 1.00 86.44 92 MET A O 1
ATOM 726 N N . ALA A 1 93 ? 19.955 -7.467 -6.776 1.00 85.50 93 ALA A N 1
ATOM 727 C CA . ALA A 1 93 ? 20.484 -8.720 -6.247 1.00 85.50 93 ALA A CA 1
ATOM 728 C C . ALA A 1 93 ? 20.065 -9.934 -7.099 1.00 85.50 93 ALA A C 1
ATOM 730 O O . ALA A 1 93 ? 20.879 -10.823 -7.346 1.00 85.50 93 ALA A O 1
ATOM 731 N N . ALA A 1 94 ? 18.817 -9.967 -7.578 1.00 86.00 94 ALA A N 1
ATOM 732 C CA . ALA A 1 94 ? 18.334 -11.017 -8.473 1.00 86.00 94 ALA A CA 1
ATOM 733 C C . ALA A 1 94 ? 19.051 -10.992 -9.834 1.00 86.00 94 ALA A C 1
ATOM 735 O O . ALA A 1 94 ? 19.399 -12.048 -10.354 1.00 86.00 94 ALA A O 1
ATOM 736 N N . GLU A 1 95 ? 19.329 -9.806 -10.375 1.00 87.19 95 GLU A N 1
ATOM 737 C CA . GLU A 1 95 ? 20.073 -9.629 -11.626 1.00 87.19 95 GLU A CA 1
ATOM 738 C C . GLU A 1 95 ? 21.526 -10.112 -11.504 1.00 87.19 95 GLU A C 1
ATOM 740 O O . GLU A 1 95 ? 22.000 -10.893 -12.331 1.00 87.19 95 GLU A O 1
ATOM 745 N N . ILE A 1 96 ? 22.213 -9.747 -10.416 1.00 84.31 96 ILE A N 1
ATOM 746 C CA . ILE A 1 96 ? 23.564 -10.243 -10.114 1.00 84.31 96 ILE A CA 1
ATOM 747 C C . ILE A 1 96 ? 23.553 -11.770 -9.981 1.00 84.31 96 ILE A C 1
ATOM 749 O O . ILE A 1 96 ? 24.437 -12.445 -10.512 1.00 84.31 96 ILE A O 1
ATOM 753 N N . LYS A 1 97 ? 22.545 -12.337 -9.308 1.00 84.50 97 LYS A N 1
ATOM 754 C CA . LYS A 1 97 ? 22.401 -13.791 -9.167 1.00 84.50 97 LYS A CA 1
ATOM 755 C C . LYS A 1 97 ? 22.152 -14.482 -10.512 1.00 84.50 97 LYS A C 1
ATOM 757 O O . LYS A 1 97 ? 22.680 -15.566 -10.729 1.00 84.50 97 LYS A O 1
ATOM 762 N N . ALA A 1 98 ? 21.384 -13.868 -11.412 1.00 81.00 98 ALA A N 1
ATOM 763 C CA . ALA A 1 98 ? 21.139 -14.402 -12.750 1.00 81.00 98 ALA A CA 1
ATOM 764 C C . ALA A 1 98 ? 22.414 -14.403 -13.607 1.00 81.00 98 ALA A C 1
ATOM 766 O O . ALA A 1 98 ? 22.701 -15.399 -14.267 1.00 81.00 98 ALA A O 1
ATOM 767 N N . LYS A 1 99 ? 23.219 -13.334 -13.541 1.00 81.62 99 LYS A N 1
ATOM 768 C CA . LYS A 1 99 ? 24.488 -13.229 -14.280 1.00 81.62 99 LYS A CA 1
ATOM 769 C C . LYS A 1 99 ? 25.554 -14.210 -13.784 1.00 81.62 99 LYS A C 1
ATOM 771 O O . LYS A 1 99 ? 26.349 -14.697 -14.578 1.00 81.62 99 LYS A O 1
ATOM 776 N N . ASN A 1 100 ? 25.552 -14.513 -12.487 1.00 79.69 100 ASN A N 1
ATOM 777 C CA . ASN A 1 100 ? 26.478 -15.464 -11.868 1.00 79.69 100 ASN A CA 1
ATOM 778 C C . ASN A 1 100 ? 25.930 -16.895 -11.811 1.00 79.69 100 ASN A C 1
ATOM 780 O O . ASN A 1 100 ? 26.489 -17.726 -11.097 1.00 79.69 100 ASN A O 1
ATOM 784 N N . ARG A 1 101 ? 24.829 -17.204 -12.512 1.00 71.25 101 ARG A N 1
ATOM 785 C CA . ARG A 1 101 ? 24.328 -18.577 -12.563 1.00 71.25 101 ARG A CA 1
ATOM 786 C C . ARG A 1 101 ? 25.371 -19.410 -13.321 1.00 71.25 101 ARG A C 1
ATOM 788 O O . ARG A 1 101 ? 25.592 -19.127 -14.500 1.00 71.25 101 ARG A O 1
ATOM 795 N N . PRO A 1 102 ? 26.049 -20.377 -12.671 1.00 73.75 102 PRO A N 1
ATOM 796 C CA . PRO A 1 102 ? 27.040 -21.194 -13.352 1.00 73.75 102 PRO A CA 1
ATOM 797 C C . PRO A 1 102 ? 26.355 -21.862 -14.541 1.00 73.75 102 PRO A C 1
ATOM 799 O O . PRO A 1 102 ? 25.244 -22.389 -14.400 1.00 73.75 102 PRO A O 1
ATOM 802 N N . LYS A 1 103 ? 26.980 -21.767 -15.723 1.00 69.69 103 LYS A N 1
ATOM 803 C CA . LYS A 1 103 ? 26.520 -22.514 -16.896 1.00 69.69 103 LYS A CA 1
ATOM 804 C C . LYS A 1 103 ? 26.385 -23.974 -16.457 1.00 69.69 103 LYS A C 1
ATOM 806 O O . LYS A 1 103 ? 27.301 -24.440 -15.772 1.00 69.69 103 LYS A O 1
ATOM 811 N N . PRO A 1 104 ? 25.271 -24.661 -16.776 1.00 70.88 104 PRO A N 1
ATOM 812 C CA . PRO A 1 104 ? 25.189 -26.097 -16.581 1.00 70.88 104 PRO A CA 1
ATOM 813 C C . PRO A 1 104 ? 26.422 -26.669 -17.262 1.00 70.88 104 PRO A C 1
ATOM 815 O O . PRO A 1 104 ? 26.594 -26.512 -18.468 1.00 70.88 104 PRO A O 1
ATOM 818 N N . VAL A 1 105 ? 27.357 -27.169 -16.465 1.00 72.19 105 VAL A N 1
ATOM 819 C CA . VAL A 1 105 ? 28.486 -27.900 -17.012 1.00 72.19 105 VAL A CA 1
ATOM 820 C C . VAL A 1 105 ? 27.822 -29.140 -17.578 1.00 72.19 105 VAL A C 1
ATOM 822 O O . VAL A 1 105 ? 27.136 -29.832 -16.822 1.00 72.19 105 VAL A O 1
ATOM 825 N N . ASP A 1 106 ? 27.907 -29.344 -18.890 1.00 61.69 106 ASP A N 1
ATOM 826 C CA . ASP A 1 106 ? 27.437 -30.569 -19.525 1.00 61.69 106 ASP A CA 1
ATOM 827 C C . ASP A 1 106 ? 28.227 -31.717 -18.899 1.00 61.69 106 ASP A C 1
ATOM 829 O O . ASP A 1 106 ? 29.345 -32.038 -19.300 1.00 61.69 106 ASP A O 1
ATOM 833 N N . ILE A 1 107 ? 27.674 -32.291 -17.832 1.00 62.38 107 ILE A N 1
ATOM 834 C CA . ILE A 1 107 ? 28.149 -33.548 -17.289 1.00 62.38 107 ILE A CA 1
ATOM 835 C C . ILE A 1 107 ? 27.703 -34.568 -18.326 1.00 62.38 107 ILE A C 1
ATOM 837 O O . ILE A 1 107 ? 26.569 -35.042 -18.317 1.00 62.38 107 ILE A O 1
ATOM 841 N N . ILE A 1 108 ? 28.600 -34.839 -19.272 1.00 60.22 108 ILE A N 1
ATOM 842 C CA . ILE A 1 108 ? 28.538 -35.980 -20.176 1.00 60.22 108 ILE A CA 1
ATOM 843 C C . ILE A 1 108 ? 28.586 -37.215 -19.271 1.00 60.22 108 ILE A C 1
ATOM 845 O O . ILE A 1 108 ? 29.649 -37.684 -18.876 1.00 60.22 108 ILE A O 1
ATOM 849 N N . GLY A 1 109 ? 27.413 -37.667 -18.840 1.00 55.12 109 GLY A N 1
ATOM 850 C CA . GLY A 1 109 ? 27.244 -38.716 -17.848 1.00 55.12 109 GLY A CA 1
ATOM 851 C C . GLY A 1 109 ? 26.101 -39.626 -18.254 1.00 55.12 109 GLY A C 1
ATOM 852 O O . GLY A 1 109 ? 24.961 -39.379 -17.887 1.00 55.12 109 GLY A O 1
ATOM 853 N N . VAL A 1 110 ? 26.456 -40.631 -19.058 1.00 58.44 110 VAL A N 1
ATOM 854 C CA . VAL A 1 110 ? 25.863 -41.974 -19.177 1.00 58.44 110 VAL A CA 1
ATOM 855 C C . VAL A 1 110 ? 24.357 -42.065 -18.895 1.00 58.44 110 VAL A C 1
ATOM 857 O O . VAL A 1 110 ? 23.909 -42.062 -17.751 1.00 58.44 110 VAL A O 1
ATOM 860 N N . ALA A 1 111 ? 23.590 -42.229 -19.973 1.00 49.84 111 ALA A N 1
ATOM 861 C CA . ALA A 1 111 ? 22.159 -42.500 -19.949 1.00 49.84 111 ALA A CA 1
ATOM 862 C C . ALA A 1 111 ? 21.810 -43.696 -19.037 1.00 49.84 111 ALA A C 1
ATOM 864 O O . ALA A 1 111 ? 22.252 -44.814 -19.309 1.00 49.84 111 ALA A O 1
ATOM 865 N N . PRO A 1 112 ? 20.961 -43.518 -18.009 1.00 54.31 112 PRO A N 1
ATOM 866 C CA . PRO A 1 112 ? 20.226 -44.622 -17.424 1.00 54.31 112 PRO A CA 1
ATOM 867 C C . PRO A 1 112 ? 19.043 -44.910 -18.348 1.00 54.31 112 PRO A C 1
ATOM 869 O O . PRO A 1 112 ? 18.061 -44.167 -18.389 1.00 54.31 112 PRO A O 1
ATOM 872 N N . THR A 1 113 ? 19.157 -45.983 -19.122 1.00 53.72 113 THR A N 1
ATOM 873 C CA . THR A 1 113 ? 18.054 -46.581 -19.874 1.00 53.72 113 THR A CA 1
ATOM 874 C C . THR A 1 113 ? 16.940 -46.958 -18.895 1.00 53.72 113 THR A C 1
ATOM 876 O O . THR A 1 113 ? 17.059 -47.944 -18.171 1.00 53.72 113 THR A O 1
ATOM 879 N N . LEU A 1 114 ? 15.863 -46.171 -18.849 1.00 53.94 114 LEU A N 1
ATOM 880 C CA . LEU A 1 114 ? 14.628 -46.531 -18.152 1.00 53.94 114 LEU A CA 1
ATOM 881 C C . LEU A 1 114 ? 13.550 -46.900 -19.181 1.00 53.94 114 LEU A C 1
ATOM 883 O O . LEU A 1 114 ? 13.397 -46.196 -20.183 1.00 53.94 114 LEU A O 1
ATOM 887 N N . PRO A 1 115 ? 12.819 -48.008 -18.965 1.00 59.41 115 PRO A N 1
ATOM 888 C CA . PRO A 1 115 ? 11.860 -48.523 -19.926 1.00 59.41 115 PRO A CA 1
ATOM 889 C C . PRO A 1 115 ? 10.635 -47.612 -20.027 1.00 59.41 115 PRO A C 1
ATOM 891 O O . PRO A 1 115 ? 9.977 -47.277 -19.042 1.00 59.41 115 PRO A O 1
ATOM 894 N N . SER A 1 116 ? 10.340 -47.247 -21.271 1.00 54.78 116 SER A N 1
ATOM 895 C CA . SER A 1 116 ? 9.115 -46.598 -21.716 1.00 54.78 116 SER A CA 1
ATOM 896 C C . SER A 1 116 ? 7.895 -47.421 -21.297 1.00 54.78 116 SER A C 1
ATOM 898 O O . SER A 1 116 ? 7.653 -48.497 -21.840 1.00 54.78 116 SER A O 1
ATOM 900 N N . SER A 1 117 ? 7.118 -46.907 -20.344 1.00 58.28 117 SER A N 1
ATOM 901 C CA . SER A 1 117 ? 5.768 -47.394 -20.062 1.00 58.28 117 SER A CA 1
ATOM 902 C C . SER A 1 117 ? 4.778 -46.384 -20.628 1.00 58.28 117 SER A C 1
ATOM 904 O O . SER A 1 117 ? 4.429 -45.383 -20.001 1.00 58.28 117 SER A O 1
ATOM 906 N N . SER A 1 118 ? 4.391 -46.613 -21.880 1.00 55.09 118 SER A N 1
ATOM 907 C CA . SER A 1 118 ? 3.293 -45.915 -22.534 1.00 55.09 118 SER A CA 1
ATOM 908 C C . SER A 1 118 ? 1.978 -46.493 -22.021 1.00 55.09 118 SER A C 1
ATOM 910 O O . SER A 1 118 ? 1.631 -47.619 -22.363 1.00 55.09 118 SER A O 1
ATOM 912 N N . GLN A 1 119 ? 1.221 -45.726 -21.239 1.00 55.09 119 GLN A N 1
ATOM 913 C CA . GLN A 1 119 ? -0.209 -45.982 -21.083 1.00 55.09 119 GLN A CA 1
ATOM 914 C C . GLN A 1 119 ? -1.004 -44.785 -21.599 1.00 55.09 119 GLN A C 1
ATOM 916 O O . GLN A 1 119 ? -1.060 -43.717 -20.991 1.00 55.09 119 GLN A O 1
ATOM 921 N N . LEU A 1 120 ? -1.568 -45.007 -22.790 1.00 53.22 120 LEU A N 1
ATOM 922 C CA . LEU A 1 120 ? -2.669 -44.267 -23.388 1.00 53.22 120 LEU A CA 1
ATOM 923 C C . LEU A 1 120 ? -3.858 -44.258 -22.419 1.00 53.22 120 LEU A C 1
ATOM 925 O O . LEU A 1 120 ? -4.406 -45.316 -22.117 1.00 53.22 120 LEU A O 1
ATOM 929 N N . SER A 1 121 ? -4.318 -43.071 -22.033 1.00 53.03 121 SER A N 1
ATOM 930 C CA . SER A 1 121 ? -5.677 -42.879 -21.523 1.00 53.03 121 SER A CA 1
ATOM 931 C C . SER A 1 121 ? -6.471 -42.075 -22.544 1.00 53.03 121 SER A C 1
ATOM 933 O O . SER A 1 121 ? -6.350 -40.856 -22.649 1.00 53.03 121 SER A O 1
ATOM 935 N N . THR A 1 122 ? -7.260 -42.805 -23.324 1.00 47.22 122 THR A N 1
ATOM 936 C CA . THR A 1 122 ? -8.255 -42.306 -24.273 1.00 47.22 122 THR A CA 1
ATOM 937 C C . THR A 1 122 ? -9.446 -41.731 -23.498 1.00 47.22 122 THR A C 1
ATOM 939 O O . THR A 1 122 ? -10.113 -42.452 -22.760 1.00 47.22 122 THR A O 1
ATOM 942 N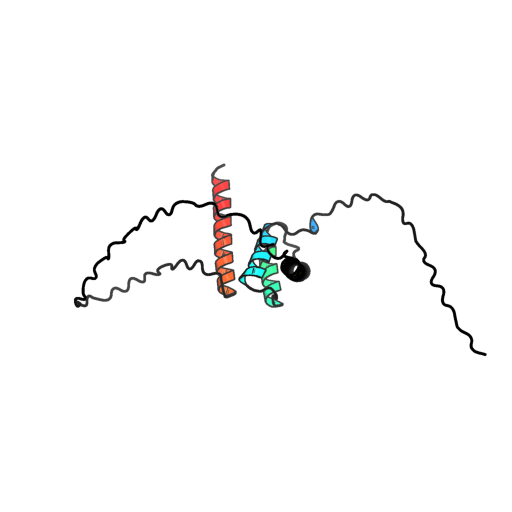 N . LEU A 1 123 ? -9.724 -40.434 -23.654 1.00 56.75 123 LEU A N 1
ATOM 943 C CA . LEU A 1 123 ? -10.932 -39.782 -23.131 1.00 56.75 123 LEU A CA 1
ATOM 944 C C . LEU A 1 123 ? -12.113 -39.994 -24.099 1.00 56.75 123 LEU A C 1
ATOM 946 O O . LEU A 1 123 ? -11.956 -39.721 -25.291 1.00 56.75 123 LEU A O 1
ATOM 950 N N . PRO A 1 124 ? -13.299 -40.424 -23.629 1.00 60.97 124 PRO A N 1
ATOM 951 C CA . PRO A 1 124 ? -14.491 -40.504 -24.463 1.00 60.97 124 PRO A CA 1
ATOM 952 C C . PRO A 1 124 ? -15.142 -39.126 -24.660 1.00 60.97 124 PRO A C 1
ATOM 954 O O . PRO A 1 124 ? -15.367 -38.365 -23.717 1.00 60.97 124 PRO A O 1
ATOM 957 N N . ALA A 1 125 ? -15.460 -38.837 -25.921 1.00 51.44 125 ALA A N 1
ATOM 958 C CA . ALA A 1 125 ? -16.200 -37.671 -26.379 1.00 51.44 125 ALA A CA 1
ATOM 959 C C . ALA A 1 125 ? -17.624 -37.639 -25.797 1.00 51.44 125 ALA A C 1
ATOM 961 O O . ALA A 1 125 ? -18.336 -38.644 -25.816 1.00 51.44 125 ALA A O 1
ATOM 962 N N . LYS A 1 126 ? -18.059 -36.469 -25.312 1.00 52.38 126 LYS A N 1
ATOM 963 C CA . LYS A 1 126 ? -19.436 -36.247 -24.852 1.00 52.38 126 LYS A CA 1
ATOM 964 C C . LYS A 1 126 ? -20.266 -35.598 -25.973 1.00 52.38 126 LYS A C 1
ATOM 966 O O . LYS A 1 126 ? -19.840 -34.569 -26.497 1.00 52.38 126 LYS A O 1
ATOM 971 N N . PRO A 1 127 ? -21.427 -36.172 -26.339 1.00 54.91 127 PRO A N 1
ATOM 972 C CA . PRO A 1 127 ? -22.252 -35.684 -27.434 1.00 54.91 127 PRO A CA 1
ATOM 973 C C . PRO A 1 127 ? -23.040 -34.420 -27.074 1.00 54.91 127 PRO A C 1
ATOM 975 O O . PRO A 1 127 ? -23.512 -34.225 -25.953 1.00 54.91 127 PRO A O 1
ATOM 978 N N . HIS A 1 128 ? -23.166 -33.585 -28.098 1.00 52.34 128 HIS A N 1
ATOM 979 C CA . HIS A 1 128 ? -23.974 -32.381 -28.211 1.00 52.34 128 HIS A CA 1
ATOM 980 C C . HIS A 1 128 ? -25.458 -32.751 -28.402 1.00 52.34 128 HIS A C 1
ATOM 982 O O . HIS A 1 128 ? -25.735 -33.620 -29.230 1.00 52.34 128 HIS A O 1
ATOM 988 N N . PRO A 1 129 ? -26.413 -32.092 -27.721 1.00 58.22 129 PRO A N 1
ATOM 989 C CA . PRO A 1 129 ? -27.793 -32.061 -28.187 1.00 58.22 129 PRO A CA 1
ATOM 990 C C . PRO A 1 129 ? -28.276 -30.657 -28.570 1.00 58.22 129 PRO A C 1
ATOM 992 O O . PRO A 1 129 ? -27.876 -29.637 -28.013 1.00 58.22 129 PRO A O 1
ATOM 995 N N . GLN A 1 130 ? -29.145 -30.695 -29.574 1.00 48.03 130 GLN A N 1
ATOM 996 C CA . GLN A 1 130 ? -29.678 -29.640 -30.420 1.00 48.03 130 GLN A CA 1
ATOM 997 C C . GLN A 1 130 ? -30.496 -28.557 -29.710 1.00 48.03 130 GLN A C 1
ATOM 999 O O . GLN A 1 130 ? -31.162 -28.778 -28.702 1.00 48.03 130 GLN A O 1
ATOM 1004 N N . SER A 1 131 ? -30.529 -27.402 -30.377 1.00 47.69 131 SER A N 1
ATOM 1005 C CA . SER A 1 131 ? -31.552 -26.366 -30.277 1.00 47.69 131 SER A CA 1
ATOM 1006 C C . SER A 1 131 ? -32.980 -26.915 -30.387 1.00 47.69 131 SER A C 1
ATOM 1008 O O . SER A 1 131 ? -33.290 -27.707 -31.277 1.00 47.69 131 SER A O 1
ATOM 1010 N N . SER A 1 132 ? -33.885 -26.390 -29.565 1.00 55.84 132 SER A N 1
ATOM 1011 C CA . SER A 1 132 ? -35.313 -26.319 -29.880 1.00 55.84 132 SER A CA 1
ATOM 1012 C C . SER A 1 132 ? -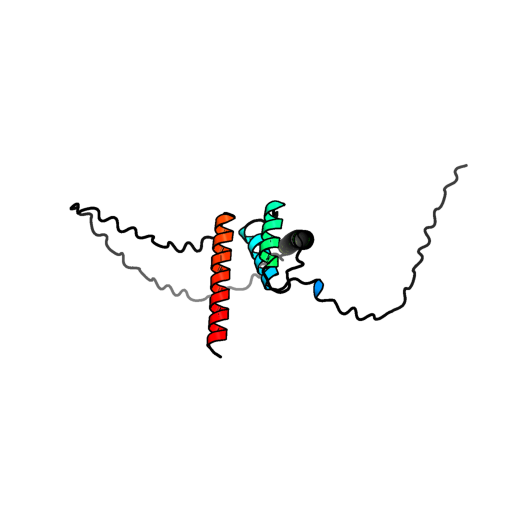35.938 -25.087 -29.239 1.00 55.84 132 SER A C 1
ATOM 1014 O O . SER A 1 132 ? -35.497 -24.603 -28.199 1.00 55.84 132 SER A O 1
ATOM 1016 N N . GLN A 1 133 ? -36.895 -24.541 -29.976 1.00 49.91 133 GLN A N 1
ATOM 1017 C CA . GLN A 1 133 ? -37.493 -23.222 -29.841 1.00 49.91 133 GLN A CA 1
ATOM 1018 C C . GLN A 1 133 ? -38.445 -23.090 -28.634 1.00 49.91 133 GLN A C 1
ATOM 1020 O O . GLN A 1 133 ? -38.876 -24.066 -28.030 1.00 49.91 133 GLN A O 1
ATOM 1025 N N . SER A 1 134 ? -38.738 -21.824 -28.334 1.00 44.25 134 SER A N 1
ATOM 1026 C CA . SER A 1 134 ? -39.502 -21.189 -27.244 1.00 44.25 134 SER A CA 1
ATOM 1027 C C . SER A 1 134 ? -40.914 -21.711 -26.929 1.00 44.25 134 SER A C 1
ATOM 1029 O O . SER A 1 134 ? -41.605 -22.206 -27.817 1.00 44.25 134 SER A O 1
ATOM 1031 N N . PRO A 1 135 ? -41.432 -21.354 -25.735 1.00 55.81 135 PRO A N 1
ATOM 1032 C CA . PRO A 1 135 ? -42.528 -20.370 -25.709 1.00 55.81 135 PRO A CA 1
ATOM 1033 C C . PRO A 1 135 ? -42.260 -19.177 -24.756 1.00 55.81 135 PRO A C 1
ATOM 1035 O O . PRO A 1 135 ? -41.579 -19.341 -23.742 1.00 55.81 135 PRO A O 1
ATOM 1038 N N . PRO A 1 136 ? -42.780 -17.966 -25.048 1.00 63.84 136 PRO A N 1
ATOM 1039 C CA . PRO A 1 136 ? -42.643 -16.807 -24.170 1.00 63.84 136 PRO A CA 1
ATOM 1040 C C . PRO A 1 136 ? -43.662 -16.878 -23.024 1.00 63.84 136 PRO A C 1
ATOM 1042 O O . PRO A 1 136 ? -44.863 -17.006 -23.255 1.00 63.84 136 PRO A O 1
ATOM 1045 N N . LEU A 1 137 ? -43.183 -16.761 -21.786 1.00 51.44 137 LEU A N 1
ATOM 1046 C CA . LEU A 1 137 ? -44.008 -16.645 -20.583 1.00 51.44 137 LEU A CA 1
ATOM 1047 C C . LEU A 1 137 ? -43.620 -15.389 -19.783 1.00 51.44 137 LEU A C 1
ATOM 1049 O O . LEU A 1 137 ? -42.492 -14.905 -19.902 1.00 51.44 137 LEU A O 1
ATOM 1053 N N . 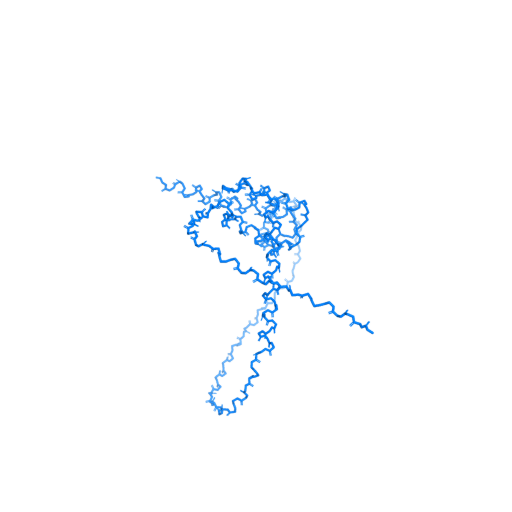PRO A 1 138 ? -44.579 -14.810 -19.039 1.00 49.88 138 PRO A N 1
ATOM 1054 C CA . PRO A 1 138 ? -44.571 -13.408 -18.648 1.00 49.88 138 PRO A CA 1
ATOM 1055 C C . PRO A 1 138 ? -43.457 -13.051 -17.664 1.00 49.88 138 PRO A C 1
ATOM 1057 O O . PRO A 1 138 ? -43.178 -13.747 -16.691 1.00 49.88 138 PRO A O 1
ATOM 1060 N N . THR A 1 139 ? -42.866 -11.893 -17.937 1.00 53.12 139 THR A N 1
ATOM 1061 C CA . THR A 1 139 ? -41.826 -11.197 -17.186 1.00 53.12 139 THR A CA 1
ATOM 1062 C C . THR A 1 139 ? -42.239 -10.930 -15.734 1.00 53.12 139 THR A C 1
ATOM 1064 O O . THR A 1 139 ? -42.696 -9.839 -15.400 1.00 53.12 139 THR A O 1
ATOM 1067 N N . LEU A 1 140 ? -42.005 -11.882 -14.833 1.00 43.22 140 LEU A N 1
ATOM 1068 C CA . LEU A 1 140 ? -41.798 -11.568 -13.422 1.00 43.22 140 LEU A CA 1
ATOM 1069 C C . LEU A 1 140 ? -40.316 -11.258 -13.236 1.00 43.22 140 LEU A C 1
ATOM 1071 O O . LEU A 1 140 ? -39.470 -12.149 -13.182 1.00 43.22 140 LEU A O 1
ATOM 1075 N N . ARG A 1 141 ? -39.999 -9.960 -13.186 1.00 51.22 141 ARG A N 1
ATOM 1076 C CA . ARG A 1 141 ? -38.677 -9.453 -12.809 1.00 51.22 141 ARG A CA 1
ATOM 1077 C C . ARG A 1 141 ? -38.407 -9.763 -11.341 1.00 51.22 141 ARG A C 1
ATOM 1079 O O . ARG A 1 141 ? -38.508 -8.888 -10.487 1.00 51.22 141 ARG A O 1
ATOM 1086 N N . LEU A 1 142 ? -38.030 -11.005 -11.061 1.00 48.28 142 LEU A N 1
ATOM 1087 C CA . LEU A 1 142 ? -37.306 -11.327 -9.848 1.00 48.28 142 LEU A CA 1
ATOM 1088 C C . LEU A 1 142 ? -35.866 -10.875 -10.075 1.00 48.28 142 LEU A C 1
ATOM 1090 O O . LEU A 1 142 ? -35.088 -11.486 -10.803 1.00 48.28 142 LEU A O 1
ATOM 1094 N N . HIS A 1 143 ? -35.581 -9.695 -9.540 1.00 52.47 143 HIS A N 1
ATOM 1095 C CA . HIS A 1 143 ? -34.253 -9.127 -9.451 1.00 52.47 143 HIS A CA 1
ATOM 1096 C C . HIS A 1 143 ? -33.421 -10.065 -8.573 1.00 52.47 143 HIS A C 1
ATOM 1098 O O . HIS A 1 143 ? -33.483 -9.989 -7.350 1.00 52.47 143 HIS A O 1
ATOM 1104 N N . ASP A 1 144 ? -32.707 -10.989 -9.208 1.00 39.31 144 ASP A N 1
ATOM 1105 C CA . ASP A 1 144 ? -31.656 -11.785 -8.591 1.00 39.31 144 ASP A CA 1
ATOM 1106 C C . ASP A 1 144 ? -30.371 -10.946 -8.665 1.00 39.31 144 ASP A C 1
ATOM 1108 O O . ASP A 1 144 ? -29.771 -10.835 -9.743 1.00 39.31 144 ASP A O 1
ATOM 1112 N N . PRO A 1 145 ? -29.942 -10.259 -7.586 1.00 55.78 145 PRO A N 1
ATOM 1113 C CA . PRO A 1 145 ? -28.583 -9.772 -7.520 1.00 55.78 145 PRO A CA 1
ATOM 1114 C C . PRO A 1 145 ? -27.705 -10.996 -7.302 1.00 55.78 145 PRO A C 1
ATOM 1116 O O . PRO A 1 145 ? -27.289 -11.259 -6.178 1.00 55.78 145 PRO A O 1
ATOM 1119 N N . SER A 1 146 ? -27.432 -11.735 -8.376 1.00 39.44 146 SER A N 1
ATOM 1120 C CA . SER A 1 146 ? -26.439 -12.798 -8.382 1.00 39.44 146 SER A CA 1
ATOM 1121 C C . SER A 1 146 ? -25.162 -12.188 -7.810 1.00 39.44 146 SER A C 1
ATOM 1123 O O . SER A 1 146 ? -24.563 -11.318 -8.461 1.00 39.44 146 SER A O 1
ATOM 1125 N N . PRO A 1 147 ? -24.735 -12.557 -6.585 1.00 48.66 147 PRO A N 1
ATOM 1126 C CA . PRO A 1 147 ? -23.496 -12.061 -6.046 1.00 48.66 147 PRO A CA 1
ATOM 1127 C C . PRO A 1 147 ? -22.427 -12.862 -6.768 1.00 48.66 147 PRO A C 1
ATOM 1129 O O . PRO A 1 147 ? -21.932 -13.875 -6.272 1.00 48.66 147 PRO A O 1
ATOM 1132 N N . SER A 1 148 ? -22.076 -12.406 -7.971 1.00 45.22 148 SER A N 1
ATOM 1133 C CA . SER A 1 148 ? -20.771 -12.666 -8.546 1.00 45.22 148 SER A CA 1
ATOM 1134 C C . SER A 1 148 ? -19.780 -12.197 -7.496 1.00 45.22 148 SER A C 1
ATOM 1136 O O . SER A 1 148 ? -19.430 -11.022 -7.417 1.00 45.22 148 SER A O 1
ATOM 1138 N N . ARG A 1 149 ? -19.381 -13.135 -6.631 1.00 45.06 149 ARG A N 1
ATOM 1139 C CA . ARG A 1 149 ? -18.224 -13.065 -5.755 1.00 45.06 149 ARG A CA 1
ATOM 1140 C C . ARG A 1 149 ? -17.022 -12.995 -6.678 1.00 45.06 149 ARG A C 1
ATOM 1142 O O . ARG A 1 149 ? -16.271 -13.952 -6.846 1.00 45.06 149 ARG A O 1
ATOM 1149 N N . SER A 1 150 ? -16.855 -11.848 -7.324 1.00 46.50 150 SER A N 1
ATOM 1150 C CA . SER A 1 150 ? -15.591 -11.474 -7.892 1.00 46.50 150 SER A CA 1
ATOM 1151 C C . SER A 1 150 ? -14.668 -11.345 -6.691 1.00 46.50 150 SER A C 1
ATOM 1153 O O . SER A 1 150 ? -14.640 -10.320 -6.013 1.00 46.50 150 SER A O 1
ATOM 1155 N N . ASN A 1 151 ? -13.863 -12.377 -6.457 1.00 51.91 151 ASN A N 1
ATOM 1156 C CA . ASN A 1 151 ? -12.573 -12.261 -5.778 1.00 51.91 151 ASN A CA 1
ATOM 1157 C C . ASN A 1 151 ? -11.610 -11.404 -6.636 1.00 51.91 151 ASN A C 1
ATOM 1159 O O . ASN A 1 151 ? -10.433 -11.719 -6.789 1.00 51.91 151 ASN A O 1
ATOM 1163 N N . GLY A 1 152 ? -12.142 -10.357 -7.273 1.00 50.91 152 GLY A N 1
ATOM 1164 C CA . GLY A 1 152 ? -11.438 -9.407 -8.097 1.00 50.91 152 GLY A CA 1
ATOM 1165 C C . GLY A 1 152 ? -10.744 -8.446 -7.160 1.00 50.91 152 GLY A C 1
ATOM 1166 O O . GLY A 1 152 ? -11.373 -7.807 -6.318 1.00 50.91 152 GLY A O 1
ATOM 1167 N N . VAL A 1 153 ? -9.426 -8.400 -7.284 1.00 52.91 153 VAL A N 1
ATOM 1168 C CA . VAL A 1 153 ? -8.585 -7.418 -6.613 1.00 52.91 153 VAL A CA 1
ATOM 1169 C C . VAL A 1 153 ? -9.174 -6.024 -6.882 1.00 52.91 153 VAL A C 1
ATOM 1171 O O . VAL A 1 153 ? -9.411 -5.702 -8.047 1.00 52.91 153 VAL A O 1
ATOM 1174 N N . PRO A 1 154 ? -9.449 -5.208 -5.848 1.00 63.06 154 PRO A N 1
ATOM 1175 C CA . PRO A 1 154 ? -10.082 -3.907 -6.028 1.00 63.06 154 PRO A CA 1
ATOM 1176 C C . PRO A 1 154 ? -9.201 -3.000 -6.894 1.00 63.06 154 PRO A C 1
ATOM 1178 O O . PRO A 1 154 ? -8.085 -2.650 -6.510 1.00 63.06 154 PRO A O 1
ATOM 1181 N N . THR A 1 155 ? -9.704 -2.614 -8.067 1.00 60.78 155 THR A N 1
ATOM 1182 C CA . THR A 1 155 ? -9.004 -1.741 -9.027 1.00 60.78 155 THR A CA 1
ATOM 1183 C C . THR A 1 155 ? -9.260 -0.257 -8.780 1.00 60.78 155 THR A C 1
ATOM 1185 O O . THR A 1 155 ? -8.552 0.589 -9.324 1.00 60.78 155 THR A O 1
ATOM 1188 N N . THR A 1 156 ? -10.256 0.086 -7.958 1.00 68.12 156 THR A N 1
ATOM 1189 C CA . THR A 1 156 ? -10.612 1.472 -7.632 1.00 68.12 156 THR A CA 1
ATOM 1190 C C . THR A 1 156 ? -10.592 1.720 -6.124 1.00 68.12 156 THR A C 1
ATOM 1192 O O . THR A 1 156 ? -10.705 0.798 -5.317 1.00 68.12 156 THR A O 1
ATOM 1195 N N . PHE A 1 157 ? -10.456 2.983 -5.710 1.00 57.84 157 PHE A N 1
ATOM 1196 C CA . PHE A 1 157 ? -10.464 3.345 -4.287 1.00 57.84 157 PHE A CA 1
ATOM 1197 C C . PHE A 1 157 ? -11.818 3.069 -3.608 1.00 57.84 157 PHE A C 1
ATOM 1199 O O . PHE A 1 157 ? -11.867 2.713 -2.429 1.00 57.84 157 PHE A O 1
ATOM 1206 N N . VAL A 1 158 ? -12.917 3.192 -4.359 1.00 72.56 158 VAL A N 1
ATOM 1207 C CA . VAL A 1 158 ? -14.265 2.857 -3.881 1.00 72.56 158 VAL A CA 1
ATOM 1208 C C . VAL A 1 158 ? -14.366 1.356 -3.609 1.00 72.56 158 VAL A C 1
ATOM 1210 O O . VAL A 1 158 ? -14.862 0.965 -2.550 1.00 72.56 158 VAL A O 1
ATOM 1213 N N . ASP A 1 159 ? -13.812 0.526 -4.496 1.00 70.88 159 ASP A N 1
ATOM 1214 C CA . ASP A 1 159 ? -13.737 -0.923 -4.285 1.00 70.88 159 ASP A CA 1
ATOM 1215 C C . ASP A 1 159 ? -12.812 -1.280 -3.129 1.00 70.88 159 ASP A C 1
ATOM 1217 O O . ASP A 1 159 ? -13.151 -2.139 -2.324 1.00 70.88 159 ASP A O 1
ATOM 1221 N N . LEU A 1 160 ? -11.684 -0.581 -2.973 1.00 70.75 160 LEU A N 1
ATOM 1222 C CA . LEU A 1 160 ? -10.789 -0.785 -1.838 1.00 70.75 160 LEU A CA 1
ATOM 1223 C C . LEU A 1 160 ? -11.475 -0.427 -0.515 1.00 70.75 160 LEU A C 1
ATOM 1225 O O . LEU A 1 160 ? -11.314 -1.138 0.469 1.00 70.75 160 LEU A O 1
ATOM 1229 N N . SER A 1 161 ? -12.261 0.650 -0.489 1.00 70.25 161 SER A N 1
ATOM 1230 C CA . SER A 1 161 ? -13.026 1.068 0.688 1.00 70.25 161 SER A CA 1
ATOM 1231 C C . SER A 1 161 ? -14.135 0.074 1.028 1.00 70.25 161 SER A C 1
ATOM 1233 O O . SER A 1 161 ? -14.343 -0.226 2.203 1.00 70.25 161 SER A O 1
ATOM 1235 N N . LYS A 1 162 ? -14.833 -0.468 0.021 1.00 75.44 162 LYS A N 1
ATOM 1236 C CA . LYS A 1 162 ? -15.801 -1.559 0.212 1.00 75.44 162 LYS A CA 1
ATOM 1237 C C . LYS A 1 162 ? -15.117 -2.832 0.701 1.00 75.44 162 LYS A C 1
ATOM 1239 O O . LYS A 1 162 ? -15.569 -3.412 1.679 1.00 75.44 162 LYS A O 1
ATOM 1244 N N . TRP A 1 163 ? -14.000 -3.215 0.092 1.00 79.19 163 TRP A N 1
ATOM 1245 C CA . TRP A 1 163 ? -13.221 -4.387 0.481 1.00 79.19 163 TRP A CA 1
ATOM 1246 C C . TRP A 1 163 ? -12.640 -4.252 1.892 1.00 79.19 163 TRP A C 1
ATOM 1248 O O . TRP A 1 163 ? -12.700 -5.189 2.676 1.00 79.19 163 TRP A O 1
ATOM 1258 N N . LEU A 1 164 ? -12.143 -3.072 2.270 1.00 75.69 164 LEU A N 1
ATOM 1259 C CA . LEU A 1 164 ? -11.690 -2.790 3.633 1.00 75.69 164 LEU A CA 1
ATOM 1260 C C . LEU A 1 164 ? -12.843 -2.868 4.634 1.00 75.69 164 LEU A C 1
ATOM 1262 O O . LEU A 1 164 ? -12.650 -3.417 5.712 1.00 75.69 164 LEU A O 1
ATOM 1266 N N . LYS A 1 165 ? -14.035 -2.360 4.293 1.00 76.25 165 LYS A N 1
ATOM 1267 C CA . LYS A 1 165 ? -15.234 -2.517 5.134 1.00 76.25 165 LYS A CA 1
ATOM 1268 C C . LYS A 1 165 ? -15.623 -3.986 5.289 1.00 76.25 165 LYS A C 1
ATOM 1270 O O . LYS A 1 165 ? -15.892 -4.409 6.404 1.00 76.25 165 LYS A O 1
ATOM 1275 N N . GLU A 1 166 ? -15.601 -4.752 4.202 1.00 74.75 166 GLU A N 1
ATOM 1276 C CA . GLU A 1 166 ? -15.868 -6.194 4.180 1.00 74.75 166 GLU A CA 1
ATOM 1277 C C . GLU A 1 166 ? -14.864 -6.964 5.055 1.00 74.75 166 GLU A C 1
ATOM 1279 O O . GLU A 1 166 ? -15.252 -7.762 5.903 1.00 74.75 166 GLU A O 1
ATOM 1284 N N . VAL A 1 167 ? -13.566 -6.700 4.895 1.00 72.62 167 VAL A N 1
ATOM 1285 C CA . VAL A 1 167 ? -12.503 -7.332 5.689 1.00 72.62 167 VAL A CA 1
ATOM 1286 C C . VAL A 1 167 ? -12.639 -6.945 7.157 1.00 72.62 167 VAL A C 1
ATOM 1288 O O . VAL A 1 167 ? -12.580 -7.812 8.021 1.00 72.62 167 VAL A O 1
ATOM 1291 N N . ASN A 1 168 ? -12.882 -5.666 7.449 1.00 72.12 168 ASN A N 1
ATOM 1292 C CA . ASN A 1 168 ? -13.070 -5.193 8.815 1.00 72.12 168 ASN A CA 1
ATOM 1293 C C . ASN A 1 168 ? -14.306 -5.820 9.475 1.00 72.12 168 ASN A C 1
ATOM 1295 O O . ASN A 1 168 ? -14.228 -6.196 10.639 1.00 72.12 168 ASN A O 1
ATOM 1299 N N . ALA A 1 169 ? -15.410 -5.981 8.735 1.00 72.88 169 ALA A N 1
ATOM 1300 C CA . ALA A 1 169 ? -16.619 -6.664 9.200 1.00 72.88 169 ALA A CA 1
ATOM 1301 C C . ALA A 1 169 ? -16.356 -8.140 9.535 1.00 72.88 169 ALA A C 1
ATOM 1303 O O . ALA A 1 169 ? -16.833 -8.636 10.551 1.00 72.88 169 ALA A O 1
ATOM 1304 N N . ARG A 1 170 ? -15.542 -8.836 8.729 1.00 72.19 170 ARG A N 1
ATOM 1305 C CA . ARG A 1 170 ? -15.129 -10.220 9.023 1.00 72.19 170 ARG A CA 1
ATOM 1306 C C . ARG A 1 170 ? -14.293 -10.310 10.296 1.00 72.19 170 ARG A C 1
ATOM 1308 O O . ARG A 1 170 ? -14.546 -11.174 11.122 1.00 72.19 170 ARG A O 1
ATOM 1315 N N . PHE A 1 171 ? -13.354 -9.384 10.484 1.00 69.12 171 PHE A N 1
ATOM 1316 C CA . PHE A 1 171 ? -12.545 -9.335 11.704 1.00 69.12 171 PHE A CA 1
ATOM 1317 C C . PHE A 1 171 ? -13.370 -9.009 12.953 1.00 69.12 171 PHE A C 1
ATOM 1319 O O . PHE A 1 171 ? -13.131 -9.588 14.008 1.00 69.12 171 PHE A O 1
ATOM 1326 N N . THR A 1 172 ? -14.351 -8.108 12.847 1.00 71.44 172 THR A N 1
ATOM 1327 C CA . THR A 1 172 ? -15.236 -7.792 13.983 1.00 71.44 172 THR A CA 1
ATOM 1328 C C . THR A 1 172 ? -16.156 -8.959 14.327 1.00 71.44 172 THR A C 1
ATOM 1330 O O . THR A 1 172 ? -16.383 -9.209 15.507 1.00 71.44 172 THR A O 1
ATOM 1333 N N . ALA A 1 173 ? -16.634 -9.704 13.327 1.00 70.62 173 ALA A N 1
ATOM 1334 C CA . ALA A 1 173 ? -17.421 -10.914 13.546 1.00 70.62 173 ALA A CA 1
ATOM 1335 C C . ALA A 1 173 ? -16.609 -12.025 14.241 1.00 70.62 173 ALA A C 1
ATOM 1337 O O . ALA A 1 173 ? -17.109 -12.627 15.187 1.00 70.62 173 ALA A O 1
ATOM 1338 N N . ASP A 1 174 ? -15.352 -12.248 13.840 1.00 65.12 174 ASP A N 1
ATOM 1339 C CA . ASP A 1 174 ? -14.463 -13.224 14.494 1.00 65.12 174 ASP A CA 1
ATOM 1340 C C . ASP A 1 174 ? -14.146 -12.842 15.949 1.00 65.12 174 ASP A C 1
ATOM 1342 O O . ASP A 1 174 ? -14.130 -13.699 16.832 1.00 65.12 174 ASP A O 1
ATOM 1346 N N . LEU A 1 175 ? -13.932 -11.550 16.223 1.00 66.44 175 LEU A N 1
ATOM 1347 C CA . LEU A 1 175 ? -13.721 -11.055 17.587 1.00 66.44 175 LEU A CA 1
ATOM 1348 C C . LEU A 1 175 ? -14.961 -11.242 18.471 1.00 66.44 175 LEU A C 1
ATOM 1350 O O . LEU A 1 175 ? -14.832 -11.710 19.599 1.00 66.44 175 LEU A O 1
ATOM 1354 N N . ALA A 1 176 ? -16.155 -10.937 17.953 1.00 69.88 176 ALA A N 1
ATOM 1355 C CA . ALA A 1 176 ? -17.408 -11.139 18.681 1.00 69.88 176 ALA A CA 1
ATOM 1356 C C . ALA A 1 176 ? -17.700 -12.628 18.939 1.00 69.88 176 ALA A C 1
ATOM 1358 O O . ALA A 1 176 ? -18.208 -12.988 20.000 1.00 69.88 176 ALA A O 1
ATOM 1359 N N . TYR A 1 177 ? -17.343 -13.505 17.997 1.00 71.56 177 TYR A N 1
ATOM 1360 C CA . TYR A 1 177 ? -17.484 -14.951 18.163 1.00 71.56 177 TYR A CA 1
ATOM 1361 C C . TYR A 1 177 ? -16.569 -15.499 19.268 1.00 71.56 177 TYR A C 1
ATOM 1363 O O . TYR A 1 177 ? -16.987 -16.347 20.053 1.00 71.56 177 TYR A O 1
ATOM 1371 N N . LEU A 1 178 ? -15.340 -14.984 19.375 1.00 61.06 178 LEU A N 1
ATOM 1372 C CA . LEU A 1 178 ? -14.409 -15.363 20.441 1.00 61.06 178 LEU A CA 1
ATOM 1373 C C . LEU A 1 178 ? -14.844 -14.864 21.827 1.00 61.06 178 LEU A C 1
ATOM 1375 O O . LEU A 1 178 ? -14.581 -15.550 22.814 1.00 61.06 178 LEU A O 1
ATOM 1379 N N . GLU A 1 179 ? -15.514 -13.712 21.923 1.00 65.88 179 GLU A N 1
ATOM 1380 C CA . GLU A 1 179 ? -16.068 -13.232 23.198 1.00 65.88 179 GLU A CA 1
ATOM 1381 C C . GLU A 1 179 ? -17.330 -13.987 23.635 1.00 65.88 179 GLU A C 1
ATOM 1383 O O . GLU A 1 179 ? -17.515 -14.189 24.829 1.00 65.88 179 GLU A O 1
ATOM 1388 N N . GLY A 1 180 ? -18.160 -14.467 22.702 1.00 63.00 180 GLY A N 1
ATOM 1389 C CA . GLY A 1 180 ? -19.369 -15.245 23.017 1.00 63.00 180 GLY A CA 1
ATOM 1390 C C . GLY A 1 180 ? -19.123 -16.689 23.484 1.00 63.00 180 GLY A C 1
ATOM 1391 O O . GLY A 1 180 ? -20.072 -17.384 23.835 1.00 63.00 180 GLY A O 1
ATOM 1392 N N . LEU A 1 181 ? -17.870 -17.151 23.466 1.00 64.00 181 LEU A N 1
ATOM 1393 C CA . LEU A 1 181 ? -17.444 -18.483 23.919 1.00 64.00 181 LEU A CA 1
ATOM 1394 C C . LEU A 1 181 ? -16.886 -18.493 25.357 1.00 64.00 181 LEU A C 1
ATOM 1396 O O . LEU A 1 181 ? -16.379 -19.524 25.802 1.00 64.00 181 LEU A O 1
ATOM 1400 N N . ARG A 1 182 ? -16.947 -17.360 26.065 1.00 57.75 182 ARG A N 1
ATOM 1401 C CA . ARG A 1 182 ? -16.606 -17.227 27.489 1.00 57.75 182 ARG A CA 1
ATOM 1402 C C . ARG A 1 182 ? -17.851 -17.226 28.362 1.00 57.75 182 ARG A C 1
ATOM 1404 O O . ARG A 1 182 ? -17.732 -17.768 29.481 1.00 57.75 182 ARG A O 1
#

Radius of gyration: 31.9 Å; chains: 1; bounding box: 104×79×58 Å

Organism: NCBI:txid1077348

Secondary structure (DSSP, 8-state):
--------------------------GGGPPPHHHHHHHHHHHHHT-SS--HHHHHHHHHHHTTSTT-TT--HHHHHHHHHHHHHHHHHHHHHHHHHHHT---------------------PPPPPPP-----------------------PPP-SHHHHHHHHHHHHHHHHHHHHHHHTT-